Protein AF-A0A378Y112-F1 (afdb_monomer)

Secondary structure (DSSP, 8-state):
--HHHHHHHHHHHH-BTTBEEEEEETTEEEEEETTEEEEEE--TTSTTHHHHHHHHHHHHHHHHHHHHT-

Radius of gyration: 12.08 Å; Cα contacts (8 Å, |Δi|>4): 82; chains: 1; bounding box: 28×22×35 Å

Mean predicted aligned error: 5.5 Å

Solvent-accessible surface area (backbone atoms only — not comparable to full-atom values): 4019 Å² total; per-residue (Å²): 132,60,72,67,60,54,52,53,45,53,59,43,46,56,49,46,98,73,26,28,49,87,45,79,53,89,22,31,38,33,39,35,43,93,92,47,74,53,74,32,72,59,38,73,87,38,92,56,21,68,60,55,25,46,54,55,49,50,52,51,49,53,54,52,54,57,58,76,77,107

Organism: Paenibacillus polymyxa (NCBI:txid1406)

Nearest PDB structures (foldseek):
  1ecs-assembly1_B  TM=6.208E-01  e=4.393E-01  Klebsiella pneumoniae
  3uuw-assembly1_D  TM=4.174E-01  e=1.542E+00  Clostridioides difficile 630
  1xea-assembly1_B  TM=4.192E-01  e=1.760E+00  Vibrio cholerae
  6fqb-assembly2_B  TM=4.390E-01  e=4.156E+00  Streptococcus pneumoniae
  6fqb-assembly1_A  TM=4.471E-01  e=4.440E+00  Streptococcus pneumoniae

Foldseek 3Di:
DDVVVVVVLQVCQCDPPQWHWPDDDQQKTWTDHDPDIDMDGDGPVDPCSSVVRSVVVVVVVVVVVVVVVD

Structure (mmCIF, N/CA/C/O backbone):
data_AF-A0A378Y112-F1
#
_entry.id   AF-A0A378Y112-F1
#
loop_
_atom_site.group_PDB
_atom_site.id
_atom_site.type_symbol
_atom_site.label_atom_id
_atom_site.label_alt_id
_atom_site.label_comp_id
_atom_site.label_asym_id
_atom_site.label_entity_id
_atom_site.label_seq_id
_atom_site.pdbx_PDB_ins_code
_atom_site.Cartn_x
_atom_site.Cartn_y
_atom_site.Cartn_z
_atom_site.occupancy
_atom_site.B_iso_or_equiv
_atom_site.auth_seq_id
_atom_site.auth_comp_id
_atom_site.auth_asym_id
_atom_site.auth_atom_id
_atom_site.pdbx_PDB_model_num
ATOM 1 N N . MET A 1 1 ? 16.174 -8.070 -6.876 1.00 55.50 1 MET A N 1
ATOM 2 C CA . MET A 1 1 ? 15.021 -8.278 -5.980 1.00 55.50 1 MET A CA 1
ATOM 3 C C . MET A 1 1 ? 14.487 -9.665 -6.273 1.00 55.50 1 MET A C 1
ATOM 5 O O . MET A 1 1 ? 14.303 -9.962 -7.449 1.00 55.50 1 MET A O 1
ATOM 9 N N . GLN A 1 2 ? 14.394 -10.539 -5.272 1.00 54.31 2 GLN A N 1
ATOM 10 C CA . GLN A 1 2 ? 13.927 -11.905 -5.509 1.00 54.31 2 GLN A CA 1
ATOM 11 C C . GLN A 1 2 ? 12.399 -11.896 -5.658 1.00 54.31 2 GLN A C 1
ATOM 13 O O . GLN A 1 2 ? 11.724 -11.043 -5.086 1.00 54.31 2 GLN A O 1
ATOM 18 N N . GLN A 1 3 ? 11.851 -12.812 -6.457 1.00 56.47 3 GLN A N 1
ATOM 19 C CA . GLN A 1 3 ? 10.409 -12.890 -6.735 1.00 56.47 3 GLN A CA 1
ATOM 20 C C . GLN A 1 3 ? 9.578 -13.029 -5.442 1.00 56.47 3 GLN A C 1
ATOM 22 O O . GLN A 1 3 ? 8.474 -12.500 -5.356 1.00 56.47 3 GLN A O 1
ATOM 27 N N . GLU A 1 4 ? 10.140 -13.677 -4.419 1.00 57.66 4 GLU A N 1
ATOM 28 C CA . GLU A 1 4 ? 9.516 -13.880 -3.107 1.00 57.66 4 GLU A CA 1
ATOM 29 C C . GLU A 1 4 ? 9.284 -12.571 -2.333 1.00 57.66 4 GLU A C 1
ATOM 31 O O . GLU A 1 4 ? 8.245 -12.421 -1.688 1.00 57.66 4 GLU A O 1
ATOM 36 N N . ASP A 1 5 ? 10.188 -11.590 -2.450 1.00 55.62 5 ASP A N 1
ATOM 37 C CA . ASP A 1 5 ? 10.022 -10.270 -1.823 1.00 55.62 5 ASP A CA 1
ATOM 38 C C . ASP A 1 5 ? 8.838 -9.527 -2.446 1.00 55.62 5 ASP A C 1
ATOM 40 O O . ASP A 1 5 ? 8.038 -8.907 -1.751 1.00 55.62 5 ASP A O 1
ATOM 44 N N . ILE A 1 6 ? 8.703 -9.632 -3.770 1.00 62.53 6 ILE A N 1
ATOM 45 C CA . ILE A 1 6 ? 7.615 -9.021 -4.534 1.00 62.53 6 ILE A CA 1
ATOM 46 C C . ILE A 1 6 ? 6.281 -9.651 -4.121 1.00 62.53 6 ILE A C 1
ATOM 48 O O . ILE A 1 6 ? 5.324 -8.929 -3.860 1.00 62.53 6 ILE A O 1
ATOM 52 N N . ASP A 1 7 ? 6.220 -10.975 -3.990 1.00 67.88 7 ASP A N 1
ATOM 53 C CA . ASP A 1 7 ? 5.016 -11.705 -3.577 1.00 67.88 7 ASP A CA 1
ATOM 54 C C . ASP A 1 7 ? 4.558 -11.329 -2.158 1.00 67.88 7 ASP A C 1
ATOM 56 O O . ASP A 1 7 ? 3.374 -11.086 -1.919 1.00 67.88 7 ASP A O 1
ATOM 60 N N . LEU A 1 8 ? 5.497 -11.229 -1.211 1.00 64.69 8 LEU A N 1
ATOM 61 C CA . LEU A 1 8 ? 5.216 -10.769 0.153 1.00 64.69 8 LEU A CA 1
ATOM 62 C C . LEU A 1 8 ? 4.757 -9.311 0.172 1.00 64.69 8 LEU A C 1
ATOM 64 O O . LEU A 1 8 ? 3.859 -8.957 0.936 1.00 64.69 8 LEU A O 1
ATOM 68 N N . ILE A 1 9 ? 5.345 -8.467 -0.672 1.00 67.25 9 ILE A N 1
ATOM 69 C CA . ILE A 1 9 ? 4.961 -7.067 -0.830 1.00 67.25 9 ILE A CA 1
ATOM 70 C C . ILE A 1 9 ? 3.544 -6.967 -1.398 1.00 67.25 9 ILE A C 1
ATOM 72 O O . ILE A 1 9 ? 2.717 -6.312 -0.782 1.00 67.25 9 ILE A O 1
ATOM 76 N N . TYR A 1 10 ? 3.202 -7.672 -2.479 1.00 68.75 10 TYR A N 1
ATOM 77 C CA . TYR A 1 10 ? 1.840 -7.663 -3.029 1.00 68.75 10 TYR A CA 1
ATOM 78 C C . TYR A 1 10 ? 0.803 -8.229 -2.051 1.00 68.75 10 TYR A C 1
ATOM 80 O O . TYR A 1 10 ? -0.285 -7.665 -1.934 1.00 68.75 10 TYR A O 1
ATOM 88 N N . LYS A 1 11 ? 1.138 -9.287 -1.298 1.00 69.12 11 LYS A N 1
ATOM 89 C CA . LYS A 1 11 ? 0.255 -9.841 -0.255 1.00 69.12 11 LYS A CA 1
ATOM 90 C C . LYS A 1 11 ? 0.003 -8.852 0.888 1.00 69.12 11 LYS A C 1
ATOM 92 O O . LYS A 1 11 ? -1.124 -8.777 1.359 1.00 69.12 11 LYS A O 1
ATOM 97 N N . ASN A 1 12 ? 1.014 -8.080 1.297 1.00 67.19 12 ASN A N 1
ATOM 98 C CA . ASN A 1 12 ? 0.884 -7.069 2.357 1.00 67.19 12 ASN A CA 1
ATOM 99 C C . ASN A 1 12 ? 0.319 -5.726 1.863 1.00 67.19 12 ASN A C 1
ATOM 101 O O . ASN A 1 12 ? -0.345 -5.029 2.615 1.00 67.19 12 ASN A O 1
ATOM 105 N N . ILE A 1 13 ? 0.560 -5.346 0.608 1.00 67.00 13 ILE A N 1
ATOM 106 C CA . ILE A 1 13 ? -0.059 -4.171 -0.015 1.00 67.00 13 ILE A CA 1
ATOM 107 C C . ILE A 1 13 ? -1.567 -4.417 -0.209 1.00 67.00 13 ILE A C 1
ATOM 109 O O . ILE A 1 13 ? -2.363 -3.492 -0.073 1.00 67.00 13 ILE A O 1
ATOM 113 N N . GLY A 1 14 ? -1.978 -5.655 -0.508 1.00 66.81 14 GLY A N 1
ATOM 114 C CA . GLY A 1 14 ? -3.389 -6.014 -0.675 1.00 66.81 14 GLY A CA 1
ATOM 115 C C . GLY A 1 14 ? -4.242 -5.748 0.571 1.00 66.81 14 GLY A C 1
ATOM 116 O O . GLY A 1 14 ? -5.373 -5.282 0.431 1.00 66.81 14 GLY A O 1
ATOM 117 N N . ASP A 1 15 ? -3.686 -5.987 1.763 1.00 77.88 15 ASP A N 1
ATOM 118 C CA . ASP A 1 15 ? -4.302 -5.666 3.053 1.00 77.88 15 ASP A CA 1
ATOM 119 C C . ASP A 1 15 ? -3.232 -5.456 4.145 1.00 77.88 15 ASP A C 1
ATOM 121 O O . ASP A 1 15 ? -2.459 -6.363 4.462 1.00 77.88 15 ASP A O 1
ATOM 125 N N . TYR A 1 16 ? -3.196 -4.263 4.746 1.00 88.25 16 TYR A N 1
ATOM 126 C CA . TYR A 1 16 ? -2.349 -3.956 5.903 1.00 88.25 16 TYR A CA 1
ATOM 127 C C . TYR A 1 16 ? -3.096 -3.113 6.931 1.00 88.25 16 TYR A C 1
ATOM 129 O O . TYR A 1 16 ? -3.400 -1.948 6.693 1.00 88.25 16 TYR A O 1
ATOM 137 N N . LYS A 1 17 ? -3.390 -3.687 8.106 1.00 88.00 17 LYS A N 1
ATOM 138 C CA . LYS A 1 17 ? -4.166 -3.026 9.180 1.00 88.00 17 LYS A CA 1
ATOM 139 C C . LYS A 1 17 ? -5.519 -2.470 8.693 1.00 88.00 17 LYS A C 1
ATOM 141 O O . LYS A 1 17 ? -5.989 -1.433 9.169 1.00 88.00 17 LYS A O 1
ATOM 146 N N . GLY A 1 18 ? -6.140 -3.148 7.726 1.00 88.00 18 GLY A 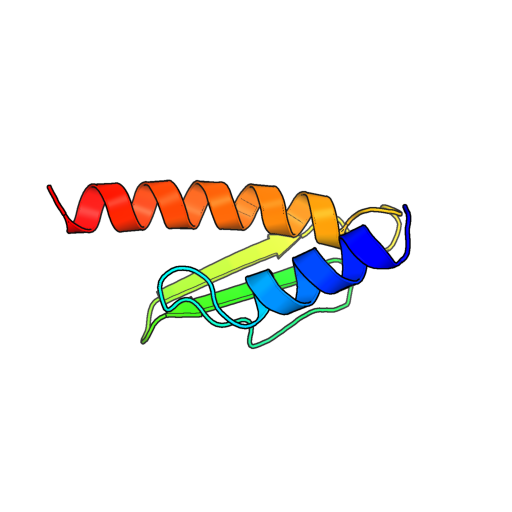N 1
ATOM 147 C CA . GLY A 1 18 ? -7.383 -2.717 7.080 1.00 88.00 18 GLY A CA 1
ATOM 148 C C . GLY A 1 18 ? -7.215 -1.606 6.037 1.00 88.00 18 GLY A C 1
ATOM 149 O O . GLY A 1 18 ? -8.215 -1.071 5.561 1.00 88.00 18 GLY A O 1
ATOM 150 N N . TRP A 1 19 ? -5.979 -1.237 5.689 1.00 91.12 19 TRP A N 1
ATOM 151 C CA . TRP A 1 19 ? -5.678 -0.442 4.503 1.00 91.12 19 TRP A CA 1
ATOM 152 C C . TRP A 1 19 ? -5.538 -1.365 3.301 1.00 91.12 19 TRP A C 1
ATOM 154 O O . TRP A 1 19 ? -4.785 -2.333 3.340 1.00 91.12 19 TRP A O 1
ATOM 164 N N . THR A 1 20 ? -6.230 -1.028 2.223 1.00 90.44 20 THR A N 1
ATOM 165 C CA . THR A 1 20 ? -6.233 -1.784 0.967 1.00 90.44 20 THR A CA 1
ATOM 166 C C . THR A 1 20 ? -5.553 -0.975 -0.121 1.00 90.44 20 THR A C 1
ATOM 168 O O . THR A 1 20 ? -5.561 0.256 -0.072 1.00 90.44 20 THR A O 1
ATOM 171 N N . CYS A 1 21 ? -4.977 -1.639 -1.117 1.00 90.88 21 CYS A N 1
ATOM 172 C CA . CYS A 1 21 ? -4.327 -0.951 -2.224 1.00 90.88 21 CYS A CA 1
ATOM 173 C C . CYS A 1 21 ? -5.218 -0.876 -3.467 1.00 90.88 21 CYS A C 1
ATOM 175 O O . CYS A 1 21 ? -5.295 -1.844 -4.226 1.00 90.88 21 CYS A O 1
ATOM 177 N N . PRO A 1 22 ? -5.879 0.267 -3.722 1.00 89.69 22 PRO A N 1
ATOM 178 C CA . PRO A 1 22 ? -6.669 0.442 -4.935 1.00 89.69 22 PRO A CA 1
ATOM 179 C C . PRO A 1 22 ? -5.823 0.654 -6.199 1.00 89.69 22 PRO A C 1
ATOM 181 O O . PRO A 1 22 ? -6.352 0.506 -7.299 1.00 89.69 22 PRO A O 1
ATOM 184 N N . PHE A 1 23 ? -4.547 1.047 -6.081 1.00 89.88 23 PHE A N 1
ATOM 185 C CA . PHE A 1 23 ? -3.724 1.381 -7.244 1.00 89.88 23 PHE A CA 1
ATOM 186 C C . PHE A 1 23 ? -2.227 1.126 -7.030 1.00 89.88 23 PHE A C 1
ATOM 188 O O . PHE A 1 23 ? -1.617 1.644 -6.091 1.00 89.88 23 PHE A O 1
ATOM 195 N N . ILE A 1 24 ? -1.634 0.409 -7.990 1.00 88.94 24 ILE A N 1
ATOM 196 C CA . ILE A 1 24 ? -0.194 0.177 -8.135 1.00 88.94 24 ILE A CA 1
ATOM 197 C C . ILE A 1 24 ? 0.152 0.392 -9.607 1.00 88.94 24 ILE A C 1
ATOM 199 O O . ILE A 1 24 ? -0.358 -0.309 -10.480 1.00 88.94 24 ILE A O 1
ATOM 203 N N . GLY A 1 25 ? 1.025 1.349 -9.900 1.00 87.50 25 GLY A N 1
ATOM 204 C CA . GLY A 1 25 ? 1.486 1.581 -11.264 1.00 87.50 25 GLY A CA 1
ATOM 205 C C . GLY A 1 25 ? 2.108 2.953 -11.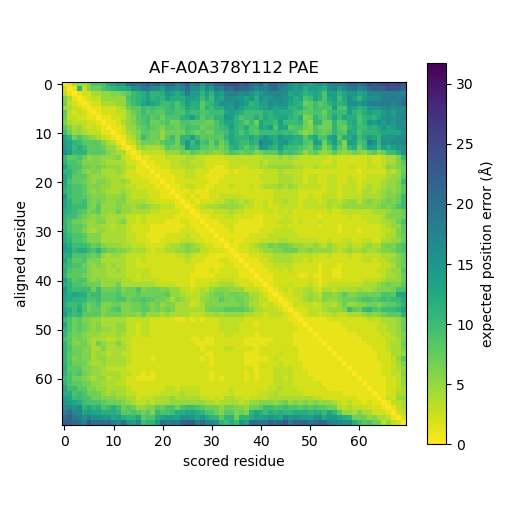445 1.00 87.50 25 GLY A C 1
ATOM 206 O O . GLY A 1 25 ? 2.019 3.813 -10.574 1.00 87.50 25 GLY A O 1
ATOM 207 N N . LEU A 1 26 ? 2.743 3.170 -12.598 1.00 90.38 26 LEU A N 1
ATOM 208 C CA . LEU A 1 26 ? 3.318 4.471 -12.967 1.00 90.38 26 LEU A CA 1
ATOM 209 C C . LEU A 1 26 ? 4.297 5.032 -11.911 1.00 90.38 26 LEU A C 1
ATOM 211 O O . LEU A 1 26 ? 4.344 6.237 -11.676 1.00 90.38 26 LEU A O 1
ATOM 215 N N . GLY A 1 27 ? 5.053 4.159 -11.234 1.00 90.38 27 GLY A N 1
ATOM 216 C CA . GLY A 1 27 ? 5.978 4.567 -10.172 1.00 90.38 27 GLY A CA 1
ATOM 217 C C . GLY A 1 27 ? 5.292 4.985 -8.866 1.00 90.38 27 GLY A C 1
ATOM 218 O O . GLY A 1 27 ? 5.936 5.585 -8.008 1.00 90.38 27 GLY A O 1
ATOM 219 N N . SER A 1 28 ? 3.989 4.723 -8.723 1.00 92.25 28 SER A N 1
ATOM 220 C CA . SER A 1 28 ? 3.155 5.159 -7.604 1.00 92.25 28 SER A CA 1
ATOM 221 C C . SER A 1 28 ? 2.380 4.011 -6.964 1.00 92.25 28 SER A C 1
ATOM 223 O O . SER A 1 28 ? 1.960 3.062 -7.630 1.00 92.25 28 SER A O 1
ATOM 225 N N . LEU A 1 29 ? 2.139 4.150 -5.663 1.00 92.00 29 LEU A N 1
ATOM 226 C CA . LEU A 1 29 ? 1.319 3.244 -4.868 1.00 92.00 29 LEU A CA 1
ATOM 227 C C . LEU A 1 29 ? 0.328 4.057 -4.039 1.00 92.00 29 LEU A C 1
ATOM 229 O O . LEU A 1 29 ? 0.687 5.109 -3.508 1.00 92.00 29 LEU A O 1
ATOM 233 N N . VAL A 1 30 ? -0.912 3.585 -3.951 1.00 92.88 30 VAL A N 1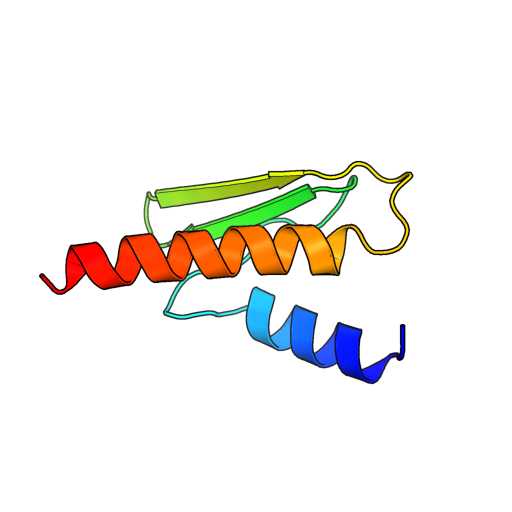
ATOM 234 C CA . VAL A 1 30 ? -1.979 4.221 -3.169 1.00 92.88 30 VAL A CA 1
ATOM 235 C C . VAL A 1 30 ? -2.536 3.208 -2.179 1.00 92.88 30 VAL A C 1
ATOM 237 O O . VAL A 1 30 ? -2.840 2.087 -2.575 1.00 92.88 30 VAL A O 1
ATOM 240 N N . MET A 1 31 ? -2.696 3.603 -0.917 1.00 93.38 31 MET A N 1
ATOM 241 C CA . MET A 1 31 ? -3.375 2.823 0.121 1.00 93.38 31 MET A CA 1
ATOM 242 C C . MET A 1 31 ? -4.605 3.589 0.604 1.00 93.38 31 MET A C 1
ATOM 244 O O . MET A 1 31 ? -4.551 4.806 0.778 1.00 93.38 31 MET A O 1
ATOM 248 N N . ARG A 1 32 ? -5.705 2.876 0.849 1.00 93.62 32 ARG A N 1
ATOM 249 C CA . ARG A 1 32 ? -6.984 3.447 1.272 1.00 93.62 32 ARG A CA 1
ATOM 250 C C . ARG A 1 32 ? -7.609 2.654 2.416 1.00 93.62 32 ARG A C 1
ATOM 252 O O . ARG A 1 32 ? -7.663 1.424 2.360 1.00 93.62 32 ARG A O 1
ATOM 259 N N . LYS A 1 33 ? -8.156 3.366 3.401 1.00 92.56 33 LYS A N 1
ATOM 260 C CA . LYS A 1 33 ? -8.982 2.822 4.487 1.00 92.56 33 LYS A CA 1
ATOM 261 C C . LYS A 1 33 ? -10.197 3.726 4.695 1.00 92.56 33 LYS A C 1
ATOM 263 O O . LYS A 1 33 ? -10.081 4.853 5.165 1.00 92.56 33 LYS A O 1
ATOM 268 N N . GLY A 1 34 ? -11.380 3.251 4.304 1.00 88.69 34 GLY A N 1
ATOM 269 C CA . GLY A 1 34 ? -12.594 4.074 4.312 1.00 88.69 34 GLY A CA 1
ATOM 270 C C . GLY A 1 34 ? -12.453 5.310 3.412 1.00 88.69 34 GLY A C 1
ATOM 271 O O . GLY A 1 34 ? -12.259 5.167 2.205 1.00 88.69 34 GLY A O 1
ATOM 272 N N . ASN A 1 35 ? -12.538 6.504 4.010 1.00 89.88 35 ASN A N 1
ATOM 273 C CA . ASN A 1 35 ? -12.379 7.792 3.319 1.00 89.88 35 ASN A CA 1
ATOM 274 C C . ASN A 1 35 ? 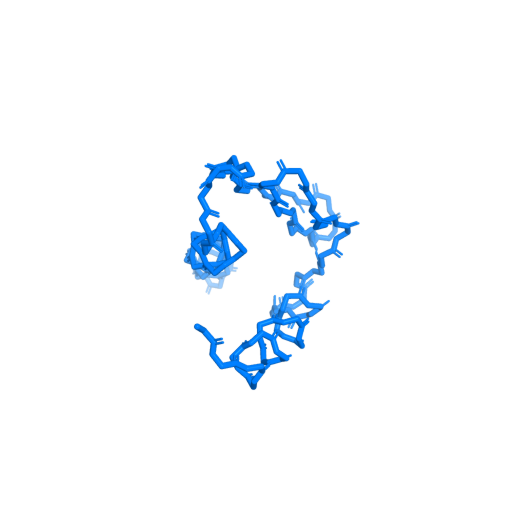-10.942 8.341 3.362 1.00 89.88 35 ASN A C 1
ATOM 276 O O . ASN A 1 35 ? -10.681 9.390 2.777 1.00 89.88 35 ASN A O 1
ATOM 280 N N . GLU A 1 36 ? -10.023 7.671 4.061 1.00 92.25 36 GLU A N 1
ATOM 281 C CA . GLU A 1 36 ? -8.622 8.079 4.136 1.00 92.25 36 GLU A CA 1
ATOM 282 C C . GLU A 1 36 ? -7.814 7.419 3.021 1.00 92.25 36 GLU A C 1
ATOM 284 O O . GLU A 1 36 ? -7.931 6.217 2.772 1.00 92.25 36 GLU A O 1
ATOM 289 N N . GLU A 1 37 ? -6.978 8.212 2.357 1.00 94.25 37 GLU A N 1
ATOM 290 C CA . GLU A 1 37 ? -6.104 7.766 1.279 1.00 94.25 37 GLU A CA 1
ATOM 291 C C . GLU A 1 37 ? -4.713 8.375 1.449 1.00 94.25 37 GLU A C 1
ATOM 293 O O . GLU A 1 37 ? -4.567 9.570 1.708 1.00 94.25 37 GLU A O 1
ATOM 298 N N . ILE A 1 38 ? -3.692 7.542 1.276 1.00 94.75 38 ILE A N 1
ATOM 299 C CA . ILE A 1 38 ? -2.290 7.950 1.259 1.00 94.75 38 ILE A CA 1
ATOM 300 C C . ILE A 1 38 ? -1.618 7.411 -0.002 1.00 94.75 38 ILE A C 1
ATOM 302 O O . ILE A 1 38 ? -1.960 6.339 -0.507 1.00 94.75 38 ILE A O 1
ATOM 306 N N . LYS A 1 39 ? -0.654 8.165 -0.527 1.00 95.25 39 LYS A N 1
ATOM 307 C CA . LYS A 1 39 ? 0.022 7.863 -1.789 1.00 95.25 39 LYS A CA 1
ATOM 308 C C . LYS A 1 39 ? 1.517 8.107 -1.664 1.00 95.25 39 LYS A C 1
ATOM 310 O O . LYS A 1 39 ? 1.917 9.144 -1.151 1.00 95.25 39 LYS A O 1
ATOM 315 N N . ALA A 1 40 ? 2.303 7.202 -2.237 1.00 94.94 40 ALA A N 1
ATOM 316 C CA . ALA A 1 40 ? 3.736 7.369 -2.431 1.00 94.94 40 ALA A CA 1
ATOM 317 C C . ALA A 1 40 ? 4.079 7.297 -3.922 1.00 94.94 40 ALA A C 1
ATOM 319 O O . ALA A 1 40 ? 3.432 6.579 -4.692 1.00 94.94 40 ALA A O 1
ATOM 320 N N . ASN A 1 41 ? 5.090 8.061 -4.337 1.00 95.56 41 ASN A N 1
ATOM 321 C CA . ASN A 1 41 ? 5.597 8.089 -5.707 1.00 95.56 41 ASN A CA 1
ATOM 322 C C . ASN A 1 41 ? 7.131 8.159 -5.694 1.00 95.56 41 ASN A C 1
ATOM 324 O O . ASN A 1 41 ? 7.717 8.931 -4.931 1.00 95.56 41 ASN A O 1
ATOM 328 N N . ARG A 1 42 ? 7.769 7.353 -6.544 1.00 93.19 42 ARG 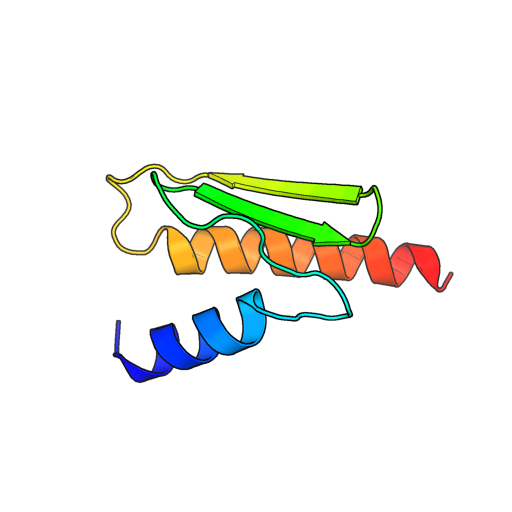A N 1
ATOM 329 C CA . ARG A 1 42 ? 9.215 7.378 -6.815 1.00 93.19 42 ARG A CA 1
ATOM 330 C C . ARG A 1 42 ? 9.557 7.503 -8.301 1.00 93.19 42 ARG A C 1
ATOM 332 O O . ARG A 1 42 ? 10.716 7.715 -8.624 1.00 93.19 42 ARG A O 1
ATOM 339 N N . GLY A 1 43 ? 8.572 7.409 -9.195 1.00 89.50 43 GLY A N 1
ATOM 340 C CA . GLY A 1 43 ? 8.781 7.384 -10.643 1.00 89.50 43 GLY A CA 1
ATOM 341 C C . GLY A 1 43 ? 9.138 5.992 -11.178 1.00 89.50 43 GLY A C 1
ATOM 342 O O . GLY A 1 43 ? 9.607 5.118 -10.452 1.00 89.50 43 GLY A O 1
ATOM 343 N N . LEU A 1 44 ? 8.875 5.771 -12.471 1.00 83.31 44 LEU A N 1
ATOM 344 C CA . LEU A 1 44 ? 9.140 4.490 -13.149 1.00 83.31 44 LEU A CA 1
ATOM 345 C C . LEU A 1 44 ? 10.634 4.222 -13.369 1.00 83.31 44 LEU A C 1
ATOM 347 O O . LEU A 1 44 ? 11.025 3.080 -13.589 1.00 83.31 44 LEU A O 1
ATOM 351 N N . GLU A 1 45 ? 11.458 5.267 -13.314 1.00 88.62 45 GLU A N 1
ATOM 352 C CA . GLU A 1 45 ? 12.915 5.178 -13.435 1.00 88.62 45 GLU A CA 1
ATOM 353 C C . GLU A 1 45 ? 13.583 4.501 -12.227 1.00 88.62 45 GLU A C 1
ATOM 355 O O . GLU A 1 45 ? 14.680 3.954 -12.346 1.00 88.62 45 GLU A O 1
ATOM 360 N N . VAL A 1 46 ? 12.909 4.470 -11.073 1.00 85.69 46 VAL A N 1
ATOM 361 C CA . VAL A 1 46 ? 13.423 3.835 -9.858 1.00 85.69 46 VAL A CA 1
ATOM 362 C C . VAL A 1 46 ? 13.114 2.342 -9.893 1.00 85.69 46 VAL A C 1
ATOM 364 O O . VAL A 1 46 ? 11.974 1.920 -9.734 1.00 85.69 46 VAL A O 1
ATOM 367 N N . SER A 1 47 ? 14.140 1.505 -10.056 1.00 81.19 47 SER A N 1
ATOM 368 C CA . SER A 1 47 ? 13.975 0.049 -10.232 1.00 81.19 47 SER A CA 1
ATOM 369 C C . SER A 1 47 ? 13.231 -0.654 -9.084 1.00 81.19 47 SER A C 1
ATOM 371 O O . SER A 1 47 ? 12.564 -1.658 -9.316 1.00 81.19 47 SER A O 1
ATOM 373 N N . ASN A 1 48 ? 13.301 -0.116 -7.862 1.00 85.50 48 ASN A N 1
ATOM 374 C CA . ASN A 1 48 ? 12.639 -0.663 -6.671 1.00 85.50 48 ASN A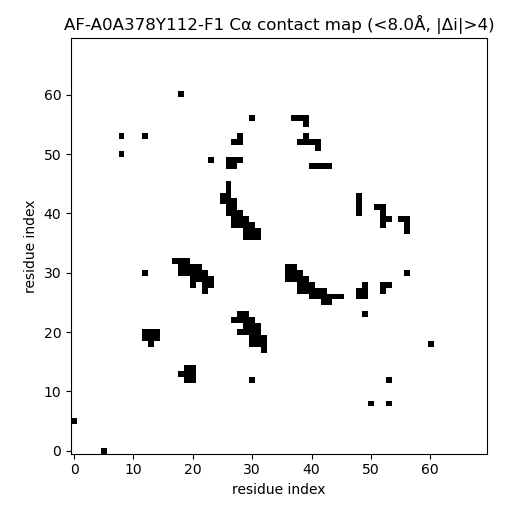 CA 1
ATOM 375 C C . ASN A 1 48 ? 11.503 0.238 -6.155 1.00 85.50 48 ASN A C 1
ATOM 377 O O . ASN A 1 48 ? 11.178 0.199 -4.967 1.00 85.50 48 ASN A O 1
ATOM 381 N N . TRP A 1 49 ? 10.882 1.039 -7.030 1.00 88.81 49 TRP A N 1
ATOM 382 C CA . TRP A 1 49 ? 9.871 2.027 -6.637 1.00 88.81 49 TRP A CA 1
ATOM 383 C C . TRP A 1 49 ? 8.736 1.426 -5.800 1.00 88.81 49 TRP A C 1
ATOM 385 O O . TRP A 1 49 ? 8.280 2.060 -4.856 1.00 88.81 49 TRP A O 1
ATOM 395 N N . VAL A 1 50 ? 8.307 0.193 -6.095 1.00 87.69 50 VAL A N 1
ATOM 396 C CA . VAL A 1 50 ? 7.231 -0.490 -5.352 1.00 87.69 50 VAL A CA 1
ATOM 397 C C . VAL A 1 50 ? 7.617 -0.671 -3.886 1.00 87.69 50 VAL A C 1
ATOM 399 O O . VAL A 1 50 ? 6.833 -0.357 -2.996 1.00 87.69 50 VAL A O 1
ATOM 402 N N . VAL A 1 51 ? 8.840 -1.149 -3.641 1.00 86.56 51 VAL A N 1
ATOM 403 C CA . VAL A 1 51 ? 9.378 -1.424 -2.303 1.00 86.56 51 VAL A CA 1
ATOM 404 C C . VAL A 1 51 ? 9.501 -0.128 -1.511 1.00 86.56 51 VAL A C 1
ATOM 406 O O . VAL A 1 51 ? 9.078 -0.046 -0.361 1.00 86.56 51 VAL A O 1
ATOM 409 N N . GLU A 1 52 ? 10.066 0.900 -2.136 1.00 89.06 52 GLU A N 1
ATOM 410 C CA . GLU A 1 52 ? 10.266 2.197 -1.499 1.00 89.06 52 GLU A CA 1
ATOM 411 C C . GLU A 1 52 ? 8.943 2.896 -1.178 1.00 89.06 52 GLU A C 1
ATOM 413 O O . GLU A 1 52 ? 8.765 3.382 -0.059 1.00 89.06 52 GLU A O 1
ATOM 418 N N . CYS A 1 53 ? 8.000 2.899 -2.125 1.00 91.81 53 CYS A N 1
ATOM 419 C CA . CYS A 1 53 ? 6.652 3.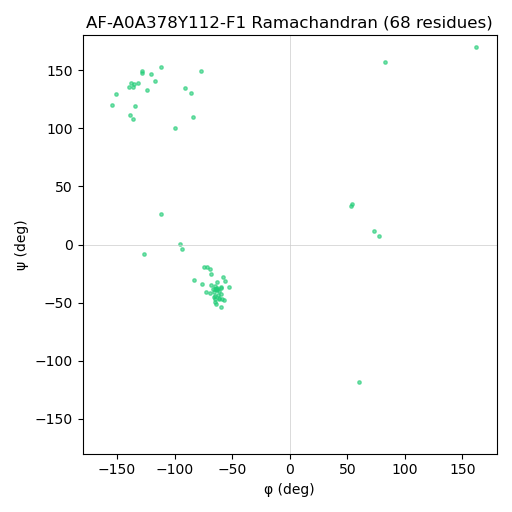413 -1.908 1.00 91.81 53 CYS A CA 1
ATOM 420 C C . CYS A 1 53 ? 5.944 2.643 -0.789 1.00 91.81 53 CYS A C 1
ATOM 422 O O . CYS A 1 53 ? 5.314 3.253 0.071 1.00 91.81 53 CYS A O 1
ATOM 424 N N . TRP A 1 54 ? 6.071 1.314 -0.761 1.00 90.44 54 TRP A N 1
ATOM 425 C CA . TRP A 1 54 ? 5.493 0.490 0.294 1.00 90.44 54 TRP A CA 1
ATOM 426 C C . TRP A 1 54 ? 6.057 0.836 1.677 1.00 90.44 54 TRP A C 1
ATOM 428 O O . TRP A 1 54 ? 5.285 1.012 2.614 1.00 90.44 54 TRP A O 1
ATOM 438 N N . TYR A 1 55 ? 7.376 0.983 1.824 1.00 89.88 55 TYR A N 1
ATOM 439 C CA . TYR A 1 55 ? 7.976 1.337 3.115 1.00 89.88 55 TYR A CA 1
ATOM 440 C C . TYR A 1 55 ? 7.548 2.716 3.620 1.00 89.88 55 TYR A C 1
ATOM 442 O O . TYR A 1 55 ? 7.320 2.879 4.820 1.00 89.88 55 TYR A O 1
ATOM 450 N N . GLU A 1 56 ? 7.426 3.698 2.726 1.00 92.50 56 GLU A N 1
ATOM 451 C CA . GLU A 1 56 ? 6.879 5.014 3.068 1.00 92.50 56 GLU A CA 1
ATOM 452 C C . GLU A 1 56 ? 5.447 4.884 3.596 1.00 92.50 56 GLU A C 1
ATOM 454 O O . GLU A 1 56 ? 5.160 5.287 4.724 1.00 92.50 56 GLU A O 1
ATOM 459 N N . LEU A 1 57 ? 4.578 4.223 2.829 1.00 92.62 57 LEU A N 1
ATOM 460 C CA . LEU A 1 57 ? 3.162 4.103 3.167 1.00 92.62 57 LEU A CA 1
ATOM 461 C C . LEU A 1 57 ? 2.940 3.269 4.421 1.00 92.62 57 LEU A C 1
ATOM 463 O O . LEU A 1 57 ? 2.120 3.633 5.256 1.00 92.62 57 LEU A O 1
ATOM 467 N N . LYS A 1 58 ? 3.710 2.198 4.611 1.00 91.62 58 LYS A N 1
ATOM 468 C CA . LYS A 1 58 ? 3.671 1.390 5.830 1.00 91.62 58 LYS A CA 1
ATOM 469 C C . LYS A 1 58 ? 3.990 2.237 7.064 1.00 91.62 58 LYS A C 1
ATOM 471 O O . LYS A 1 58 ? 3.265 2.163 8.054 1.00 91.62 58 LYS A O 1
ATOM 476 N N . ASN A 1 59 ? 5.042 3.056 7.002 1.00 92.88 59 ASN A N 1
ATOM 477 C CA . ASN A 1 59 ? 5.412 3.939 8.108 1.00 92.88 59 ASN A CA 1
ATOM 478 C C . ASN A 1 59 ? 4.326 4.979 8.398 1.00 92.88 59 ASN A C 1
ATOM 480 O O . ASN A 1 59 ? 4.087 5.307 9.560 1.00 92.88 59 ASN A O 1
ATOM 484 N N . ASP A 1 60 ? 3.673 5.507 7.367 1.00 94.19 60 ASP A N 1
ATOM 485 C CA . ASP A 1 60 ? 2.603 6.483 7.550 1.00 94.19 60 ASP A CA 1
ATOM 486 C C . ASP A 1 60 ? 1.331 5.841 8.107 1.00 94.19 60 ASP A C 1
ATOM 488 O O . ASP A 1 60 ? 0.768 6.374 9.064 1.00 94.19 60 ASP A O 1
ATOM 492 N N . ILE A 1 61 ? 0.960 4.646 7.638 1.00 92.56 61 ILE A N 1
ATOM 493 C CA . ILE A 1 61 ? -0.108 3.833 8.238 1.00 92.56 61 ILE A CA 1
ATOM 494 C C . ILE A 1 61 ? 0.202 3.569 9.711 1.00 92.56 61 ILE A C 1
ATOM 496 O O . ILE A 1 61 ? -0.645 3.798 10.568 1.00 92.56 61 ILE A O 1
ATOM 500 N N . ASP A 1 62 ? 1.424 3.152 10.046 1.00 93.31 62 ASP A N 1
ATOM 501 C CA . ASP A 1 62 ? 1.805 2.877 11.433 1.00 93.31 62 ASP A CA 1
ATOM 502 C C . ASP A 1 62 ? 1.669 4.114 12.337 1.00 93.31 62 ASP A C 1
ATOM 504 O O . ASP A 1 62 ? 1.238 3.990 13.487 1.00 93.31 62 ASP A O 1
ATOM 508 N N . LYS A 1 63 ? 1.979 5.313 11.826 1.00 93.69 63 LYS A N 1
ATOM 509 C CA . LYS A 1 63 ? 1.766 6.577 12.551 1.00 93.69 63 LYS A CA 1
ATOM 510 C C . LYS A 1 63 ? 0.282 6.910 12.705 1.00 93.69 63 LYS A C 1
ATOM 512 O O . LYS A 1 63 ? -0.098 7.380 13.777 1.00 93.69 63 LYS A O 1
ATOM 517 N N . ILE A 1 64 ? -0.528 6.707 11.665 1.00 91.25 64 ILE A N 1
ATOM 518 C CA . ILE A 1 64 ? -1.975 6.974 11.692 1.00 91.25 64 ILE A CA 1
ATOM 519 C C . ILE A 1 64 ? -2.650 6.045 12.701 1.00 91.25 64 ILE A C 1
ATOM 521 O O . ILE A 1 64 ? -3.307 6.515 13.627 1.00 91.25 64 ILE A O 1
ATOM 525 N N . GLU A 1 65 ? -2.398 4.741 12.599 1.00 89.00 65 GLU A N 1
ATOM 526 C CA . GLU A 1 65 ? -2.981 3.739 13.492 1.00 89.00 65 GLU A CA 1
ATOM 527 C C . GLU A 1 65 ? -2.553 3.981 14.943 1.00 89.00 65 GLU A C 1
ATOM 529 O O . GLU A 1 65 ? -3.383 3.922 15.839 1.00 89.00 65 GLU A O 1
ATOM 534 N N . LYS A 1 66 ? -1.288 4.352 15.195 1.00 89.75 66 LYS A N 1
ATOM 535 C CA . LYS A 1 66 ? -0.826 4.685 16.553 1.00 89.75 66 LYS A CA 1
ATOM 536 C C . LYS A 1 66 ? -1.540 5.905 17.150 1.00 89.75 66 LYS A C 1
ATOM 538 O O . LYS A 1 66 ? -1.691 5.965 18.365 1.00 89.75 66 LYS A O 1
ATOM 543 N N . ARG A 1 67 ? -1.941 6.880 16.327 1.00 80.31 67 ARG A N 1
ATOM 544 C CA . ARG A 1 67 ? -2.714 8.052 16.774 1.00 80.31 67 ARG A CA 1
ATOM 545 C C . ARG A 1 67 ? -4.180 7.716 17.026 1.00 80.31 67 ARG A C 1
ATOM 547 O O . ARG A 1 67 ? -4.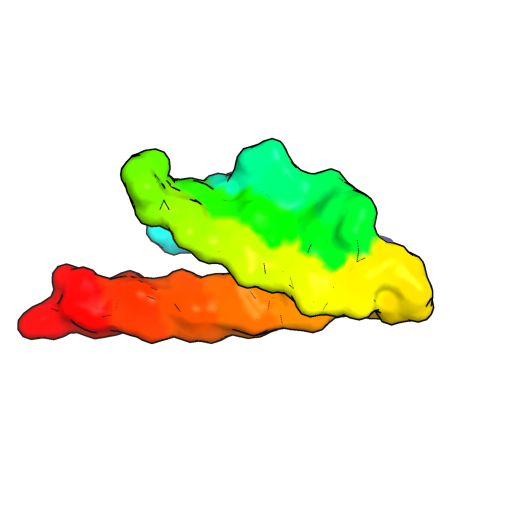763 8.303 17.920 1.00 80.31 67 ARG A O 1
ATOM 554 N N . ALA A 1 68 ? -4.759 6.798 16.256 1.00 73.31 68 ALA A N 1
ATOM 555 C CA . ALA A 1 68 ? -6.153 6.392 16.416 1.00 73.31 68 ALA A CA 1
ATOM 556 C C . ALA A 1 68 ? -6.409 5.610 17.720 1.00 73.31 68 ALA A C 1
ATOM 558 O O . ALA A 1 68 ? -7.532 5.603 18.216 1.00 73.31 68 ALA A O 1
ATOM 559 N N . THR A 1 69 ? -5.382 4.954 18.272 1.00 66.69 69 THR A N 1
ATOM 560 C CA . THR A 1 69 ? -5.472 4.174 19.521 1.00 66.69 69 THR A CA 1
ATOM 561 C C . THR A 1 69 ? -5.055 4.942 20.783 1.00 66.69 69 THR A C 1
ATOM 563 O O . THR A 1 69 ? -5.036 4.342 21.858 1.00 66.69 69 THR A O 1
ATOM 566 N N . ALA A 1 70 ? -4.667 6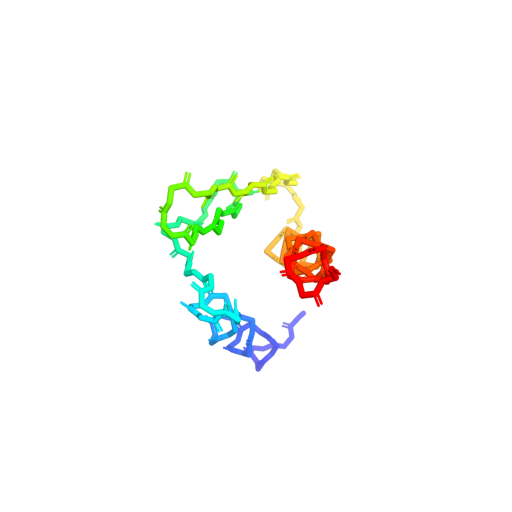.217 20.664 1.00 55.84 70 ALA A N 1
ATOM 567 C CA . ALA A 1 70 ? -4.230 7.074 21.772 1.00 55.84 70 ALA A CA 1
ATOM 568 C C . ALA A 1 70 ? -5.359 8.004 22.233 1.00 55.84 70 ALA A C 1
ATOM 570 O O . ALA A 1 70 ? -5.475 8.196 23.463 1.00 55.84 70 ALA A O 1
#

Sequence (70 aa):
MQQEDIDLIYKNIGDYKGWTCPFIGLGSLVMRKGNEEIKANRGLEVSNWVVECWYELKNDIDKIEKRATA

pLDDT: mean 83.64, std 12.29, range [54.31, 95.56]